Protein AF-A0A067NUP5-F1 (afdb_monomer_lite)

pLDDT: mean 88.92, std 7.0, range [54.19, 95.25]

Secondary structure (DSSP, 8-state):
-TTSEEE-SGGGTEEEES--TT-SS---EEEESSSSTTTTTGGGTTSTT-STT-EEEPPTTS-SSSEEE-S-----S-----

Foldseek 3Di:
DVLQEEEQDVVQQWDWPPAAADDPDDDIDIDGNDPPCVVSNVCSCQPDPGNAQHKYQDPPRRYPDRIDGHNDDDDDPDPDDD

Organism: Pleurotus ostreatus (strain PC15) (NCBI:txid1137138)

Radius of gyration: 12.11 Å; chains: 1; bounding box: 27×28×28 Å

Sequence (82 aa):
NPYAIADITPAAGWVVLDCDPQAVVQEIRLVCIGGDTEGAGCDHLTSGAGPLDKYVRLPENCSQSPFGRITKYWVHADQSVP

Structure (mmCIF, N/CA/C/O backbone):
data_AF-A0A067NUP5-F1
#
_entry.id   AF-A0A067NUP5-F1
#
loop_
_atom_site.group_PDB
_atom_site.id
_atom_site.type_symbol
_atom_site.label_atom_id
_atom_site.label_alt_id
_atom_site.label_comp_id
_atom_site.label_asym_id
_atom_site.label_entity_id
_atom_site.label_seq_id
_atom_site.pdbx_PDB_ins_code
_atom_site.Cartn_x
_atom_site.Cartn_y
_atom_site.Cartn_z
_atom_site.occupancy
_atom_site.B_iso_or_equiv
_atom_site.auth_seq_id
_atom_site.auth_comp_id
_atom_site.auth_asym_id
_atom_site.auth_atom_id
_atom_site.pdbx_PDB_model_num
ATOM 1 N N . ASN A 1 1 ? 12.017 -16.142 3.284 1.00 54.19 1 ASN A N 1
ATOM 2 C CA . ASN A 1 1 ? 12.046 -15.349 2.037 1.00 54.19 1 ASN A CA 1
ATOM 3 C C . ASN A 1 1 ? 12.127 -13.881 2.447 1.00 54.19 1 ASN A C 1
ATOM 5 O O . ASN A 1 1 ? 11.194 -13.448 3.113 1.00 54.19 1 ASN A O 1
ATOM 9 N N . PRO A 1 2 ? 13.223 -13.149 2.178 1.00 61.25 2 PRO A N 1
ATOM 10 C CA . PRO A 1 2 ? 13.423 -11.780 2.680 1.00 61.25 2 PRO A CA 1
ATOM 11 C C . PRO A 1 2 ? 12.374 -10.763 2.191 1.00 61.25 2 PRO A C 1
ATOM 13 O O . PRO A 1 2 ? 12.261 -9.694 2.772 1.00 61.25 2 PRO A O 1
ATOM 16 N N . TYR A 1 3 ? 11.561 -11.116 1.190 1.00 67.88 3 TYR A N 1
ATOM 17 C CA . TYR A 1 3 ? 10.498 -10.268 0.634 1.00 67.88 3 TYR A CA 1
ATOM 18 C C . TYR A 1 3 ? 9.091 -10.607 1.150 1.00 67.88 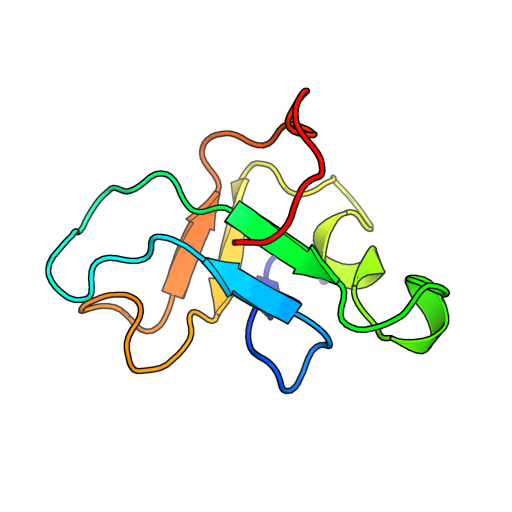3 TYR A C 1
ATOM 20 O O . TYR A 1 3 ? 8.106 -10.255 0.512 1.00 67.88 3 TYR A O 1
ATOM 28 N N . ALA A 1 4 ? 8.964 -11.343 2.259 1.00 81.19 4 ALA A N 1
ATOM 29 C CA . ALA A 1 4 ? 7.658 -11.775 2.771 1.00 81.19 4 ALA A CA 1
ATOM 30 C C . ALA A 1 4 ? 6.847 -10.647 3.439 1.00 81.19 4 ALA A C 1
ATOM 32 O O . ALA A 1 4 ? 5.633 -10.788 3.597 1.00 81.19 4 ALA A O 1
ATOM 33 N N . ILE A 1 5 ? 7.510 -9.553 3.833 1.00 89.88 5 ILE A N 1
ATOM 34 C CA . ILE A 1 5 ? 6.903 -8.408 4.515 1.00 89.88 5 ILE A CA 1
ATOM 35 C C . ILE A 1 5 ? 7.261 -7.126 3.753 1.00 89.88 5 ILE A C 1
ATOM 37 O O . ILE A 1 5 ? 8.417 -6.939 3.381 1.00 89.88 5 ILE A O 1
ATOM 41 N N . ALA A 1 6 ? 6.280 -6.257 3.529 1.00 92.62 6 ALA A N 1
ATOM 42 C CA . ALA A 1 6 ? 6.449 -4.900 3.019 1.00 92.62 6 ALA A CA 1
ATOM 43 C C . ALA A 1 6 ? 5.806 -3.879 3.972 1.00 92.62 6 ALA A C 1
ATOM 45 O O . ALA A 1 6 ? 5.078 -4.232 4.900 1.00 92.62 6 ALA A O 1
ATOM 46 N N . ASP A 1 7 ? 6.089 -2.602 3.752 1.00 93.25 7 ASP A N 1
ATOM 47 C CA . ASP A 1 7 ? 5.541 -1.491 4.523 1.00 93.25 7 ASP A CA 1
ATOM 48 C C . ASP A 1 7 ? 4.774 -0.575 3.563 1.00 93.25 7 ASP A C 1
ATOM 50 O O . ASP A 1 7 ? 5.322 -0.168 2.541 1.00 93.25 7 ASP A O 1
ATOM 54 N N . ILE A 1 8 ? 3.498 -0.314 3.859 1.00 94.88 8 ILE A N 1
ATOM 55 C CA . ILE A 1 8 ? 2.638 0.590 3.075 1.00 94.88 8 ILE A CA 1
ATOM 56 C C . ILE A 1 8 ? 2.259 1.845 3.869 1.00 94.88 8 ILE A C 1
ATOM 58 O O . ILE A 1 8 ? 1.270 2.511 3.576 1.00 94.88 8 ILE A O 1
ATOM 62 N N . THR A 1 9 ? 3.031 2.163 4.908 1.00 94.44 9 THR A N 1
ATOM 63 C CA . THR A 1 9 ? 2.882 3.402 5.672 1.00 94.44 9 THR A CA 1
ATOM 64 C C . THR A 1 9 ? 3.564 4.584 4.973 1.00 94.44 9 THR A C 1
ATOM 66 O O . THR A 1 9 ? 4.442 4.383 4.127 1.00 94.44 9 THR A O 1
ATOM 69 N N . PRO A 1 10 ? 3.261 5.831 5.385 1.00 92.12 10 PRO A N 1
ATOM 70 C CA . PRO A 1 10 ? 3.964 7.016 4.884 1.00 92.12 10 PRO A CA 1
ATOM 71 C C . PRO A 1 10 ? 5.484 6.969 5.058 1.00 92.12 10 PRO A C 1
ATOM 73 O O . PRO A 1 10 ? 6.211 7.541 4.251 1.00 92.12 10 PRO A O 1
ATOM 76 N N . ALA A 1 11 ? 5.984 6.245 6.066 1.00 90.69 11 ALA A N 1
ATOM 77 C CA . ALA A 1 11 ? 7.419 6.054 6.277 1.00 90.69 11 ALA A CA 1
ATOM 78 C C . ALA A 1 11 ? 8.103 5.252 5.152 1.00 90.69 11 ALA A C 1
ATOM 80 O O . ALA A 1 11 ? 9.317 5.346 4.998 1.00 90.69 11 ALA A O 1
ATOM 81 N N . ALA A 1 12 ? 7.334 4.484 4.376 1.00 91.69 12 ALA A N 1
ATOM 82 C CA . ALA A 1 12 ? 7.789 3.708 3.226 1.00 91.69 12 ALA A CA 1
ATOM 83 C C . ALA A 1 12 ? 7.360 4.326 1.879 1.00 91.69 12 ALA A C 1
ATOM 85 O O . ALA A 1 12 ? 7.354 3.639 0.862 1.00 91.69 12 ALA A O 1
ATOM 86 N N . GLY A 1 13 ? 6.965 5.605 1.878 1.00 92.81 13 GLY A N 1
ATOM 87 C CA . GLY A 1 13 ? 6.632 6.344 0.657 1.00 92.81 13 GLY A CA 1
ATOM 88 C C . GLY A 1 13 ? 5.188 6.197 0.178 1.00 92.81 13 GLY A C 1
ATOM 89 O O . GLY A 1 13 ? 4.868 6.668 -0.911 1.00 92.81 13 GLY A O 1
ATOM 90 N N . TRP A 1 14 ? 4.305 5.590 0.974 1.00 93.94 14 TRP A N 1
ATOM 91 C CA . TRP A 1 14 ? 2.922 5.311 0.585 1.00 93.94 14 TRP A CA 1
ATOM 92 C C . TRP A 1 14 ? 1.899 6.198 1.296 1.00 93.94 14 TRP A C 1
ATOM 94 O O . TRP A 1 14 ? 1.958 6.407 2.506 1.00 93.94 14 TRP A O 1
ATOM 104 N N . VAL A 1 15 ? 0.886 6.639 0.556 1.00 93.38 15 VAL A N 1
ATOM 105 C CA . VAL A 1 15 ? -0.386 7.124 1.103 1.00 93.38 15 VAL A CA 1
ATOM 106 C C . VAL A 1 15 ? -1.442 6.056 0.870 1.00 93.38 15 VAL A C 1
ATOM 108 O O . VAL A 1 15 ? -1.616 5.583 -0.254 1.00 93.38 15 VAL A O 1
ATOM 111 N N . VAL A 1 16 ? -2.158 5.694 1.932 1.00 93.31 16 VAL A N 1
ATOM 112 C CA . VAL A 1 16 ? -3.311 4.796 1.855 1.00 93.31 16 VAL A CA 1
ATOM 113 C C . VAL A 1 16 ? -4.585 5.632 1.798 1.00 93.31 16 VAL A C 1
ATOM 115 O O . VAL A 1 16 ? -4.801 6.483 2.659 1.00 93.31 16 VAL A O 1
ATOM 118 N N . LEU A 1 17 ? -5.418 5.382 0.792 1.00 91.88 17 LEU A N 1
ATOM 119 C CA . LEU A 1 17 ? -6.741 5.979 0.634 1.00 91.88 17 LEU A CA 1
ATOM 120 C C . LEU A 1 17 ? -7.827 4.923 0.860 1.00 91.88 17 LEU A C 1
ATOM 122 O O . LEU A 1 17 ? -7.609 3.732 0.626 1.00 91.88 17 LEU A O 1
ATOM 126 N N . ASP A 1 18 ? -9.003 5.395 1.274 1.00 91.00 18 ASP A N 1
ATOM 127 C CA . ASP A 1 18 ? -10.221 4.599 1.481 1.00 91.00 18 ASP A CA 1
ATOM 128 C C . ASP A 1 18 ? -10.084 3.456 2.499 1.00 91.00 18 ASP A C 1
ATOM 130 O O . ASP A 1 18 ? -10.786 2.450 2.414 1.00 91.00 18 ASP A O 1
ATOM 134 N N . CYS A 1 19 ? -9.191 3.597 3.482 1.00 92.25 19 CYS A N 1
ATOM 135 C CA . CYS A 1 19 ? -9.073 2.608 4.544 1.00 92.25 19 CYS A CA 1
ATOM 136 C C . CYS A 1 19 ? -10.146 2.765 5.625 1.00 92.25 19 CYS A C 1
ATOM 138 O O . CYS A 1 19 ? -10.453 3.878 6.057 1.00 92.25 19 CYS A O 1
ATOM 140 N N . ASP A 1 20 ? -10.636 1.635 6.135 1.00 92.31 20 ASP A N 1
ATOM 141 C CA . ASP A 1 20 ? -11.554 1.581 7.273 1.00 92.31 20 ASP A CA 1
ATOM 142 C C . ASP A 1 20 ? -10.849 0.947 8.489 1.00 92.31 20 ASP A C 1
ATOM 144 O O . ASP A 1 20 ? -10.508 -0.243 8.452 1.00 92.31 20 ASP A O 1
ATOM 148 N N . PRO A 1 21 ? -10.652 1.689 9.599 1.00 92.19 21 PRO A N 1
ATOM 149 C CA . PRO A 1 21 ? -10.001 1.167 10.799 1.00 92.19 21 PRO A CA 1
ATOM 150 C C . PRO A 1 21 ? -10.753 -0.003 11.446 1.00 92.19 21 PRO A C 1
ATOM 152 O O . PRO A 1 21 ? -10.164 -0.731 12.241 1.00 92.19 21 PRO A O 1
ATOM 155 N N . GLN A 1 22 ? -12.041 -0.186 11.150 1.00 91.56 22 GLN A N 1
ATOM 156 C CA . GLN A 1 22 ? -12.866 -1.261 11.699 1.00 91.56 22 GLN A CA 1
ATOM 157 C C . GLN A 1 22 ? -12.975 -2.474 10.766 1.00 91.56 22 GLN A C 1
ATOM 159 O O . GLN A 1 22 ? -13.448 -3.530 11.194 1.00 91.56 22 GLN A O 1
ATOM 164 N N . ALA A 1 23 ? -12.517 -2.367 9.516 1.00 89.31 23 ALA A N 1
ATOM 165 C CA . ALA A 1 23 ? -12.612 -3.453 8.553 1.00 89.31 23 ALA A CA 1
ATOM 166 C C . ALA A 1 23 ? -11.474 -4.477 8.711 1.00 89.31 23 ALA A C 1
ATOM 168 O O . ALA A 1 23 ? -10.283 -4.152 8.730 1.00 89.31 23 ALA A O 1
ATOM 169 N N . VAL A 1 24 ? -11.858 -5.756 8.758 1.00 84.94 24 VAL A N 1
ATOM 170 C CA . VAL A 1 24 ? -10.931 -6.904 8.786 1.00 84.94 24 VAL A CA 1
ATOM 171 C C . VAL A 1 24 ? -10.479 -7.293 7.375 1.00 84.94 24 VAL A C 1
ATOM 173 O O . VAL A 1 24 ? -9.343 -7.715 7.172 1.00 84.94 24 VAL A O 1
ATOM 176 N N . VAL A 1 25 ? -11.366 -7.141 6.390 1.00 91.44 25 VAL A N 1
ATOM 177 C CA . VAL A 1 25 ? -11.095 -7.354 4.964 1.00 91.44 25 VAL A CA 1
ATOM 178 C C . VAL A 1 25 ? -11.540 -6.099 4.237 1.00 91.44 25 VAL A C 1
ATOM 180 O O . VAL A 1 25 ? -12.683 -5.677 4.396 1.00 91.44 25 VAL A O 1
ATOM 183 N N . GLN A 1 26 ? -10.641 -5.505 3.462 1.00 93.25 26 GLN A N 1
ATOM 184 C CA . GLN A 1 26 ? -10.901 -4.251 2.769 1.00 93.25 26 GLN A CA 1
ATOM 185 C C . GLN A 1 26 ? -10.107 -4.160 1.469 1.00 93.25 26 GLN A C 1
ATOM 187 O O . GLN A 1 26 ? -9.071 -4.808 1.302 1.00 93.25 26 GLN A O 1
ATOM 192 N N . GLU A 1 27 ? -10.633 -3.350 0.562 1.00 93.81 27 GLU A N 1
ATOM 193 C CA . GLU A 1 27 ? -9.958 -2.879 -0.636 1.00 93.81 27 GLU A CA 1
ATOM 194 C C . GLU A 1 27 ? -9.506 -1.445 -0.360 1.00 93.81 27 GLU A C 1
ATOM 196 O O . GLU A 1 27 ? -10.318 -0.617 0.037 1.00 93.81 27 GLU A O 1
ATOM 201 N N . ILE A 1 28 ? -8.213 -1.178 -0.524 1.00 93.69 28 ILE A N 1
ATOM 202 C CA . ILE A 1 28 ? -7.608 0.137 -0.287 1.00 93.69 28 ILE A CA 1
ATOM 203 C C . ILE A 1 28 ? -6.853 0.573 -1.535 1.00 93.69 28 ILE A C 1
ATOM 205 O O . ILE A 1 28 ? -6.325 -0.266 -2.272 1.00 93.69 28 ILE A O 1
ATOM 209 N N . ARG A 1 29 ? -6.753 1.884 -1.751 1.00 93.88 29 ARG A N 1
ATOM 210 C CA . ARG A 1 29 ? -5.908 2.442 -2.812 1.00 93.88 29 ARG A CA 1
ATOM 211 C C . ARG A 1 29 ? -4.577 2.895 -2.224 1.00 93.88 29 ARG A C 1
ATOM 213 O O . ARG A 1 29 ? -4.537 3.537 -1.178 1.00 93.88 29 ARG A O 1
ATOM 220 N N . LEU A 1 30 ? -3.488 2.554 -2.906 1.00 93.19 30 LEU A N 1
ATOM 221 C CA . LEU A 1 30 ? -2.134 2.958 -2.540 1.00 93.19 30 LEU A CA 1
ATOM 222 C C . LEU A 1 30 ? -1.624 3.990 -3.542 1.00 93.19 30 LEU A C 1
ATOM 224 O O . LEU A 1 30 ? -1.659 3.746 -4.747 1.00 93.19 30 LEU A O 1
ATOM 228 N N . VAL A 1 31 ? -1.125 5.115 -3.041 1.00 92.50 31 VAL A N 1
ATOM 229 C CA . VAL A 1 31 ? -0.516 6.179 -3.844 1.00 92.50 31 VAL A CA 1
ATOM 230 C C . VAL A 1 31 ? 0.935 6.340 -3.415 1.00 92.50 31 VAL A C 1
ATOM 232 O O . VAL A 1 31 ? 1.217 6.507 -2.229 1.00 92.50 31 VAL A O 1
ATOM 235 N N . CYS A 1 32 ? 1.860 6.283 -4.369 1.00 92.19 32 CYS A N 1
ATOM 236 C CA . CYS A 1 32 ? 3.264 6.570 -4.096 1.00 92.19 32 CYS A CA 1
ATOM 237 C C . CYS A 1 32 ? 3.469 8.088 -3.985 1.00 92.19 32 CYS A C 1
ATOM 239 O O . CYS A 1 32 ? 3.002 8.843 -4.837 1.00 92.19 32 CYS A O 1
ATOM 241 N N . ILE A 1 33 ? 4.157 8.543 -2.936 1.00 87.25 33 ILE A N 1
ATOM 242 C CA . ILE A 1 33 ? 4.361 9.973 -2.638 1.00 87.25 33 ILE A CA 1
ATOM 243 C C . ILE A 1 33 ? 5.355 10.628 -3.618 1.00 87.25 33 ILE A C 1
ATOM 245 O O . ILE A 1 33 ? 5.374 11.850 -3.760 1.00 87.25 33 ILE A O 1
ATOM 249 N N . GLY A 1 34 ? 6.173 9.835 -4.316 1.00 80.94 34 GLY A N 1
ATOM 250 C CA . GLY A 1 34 ? 7.154 10.310 -5.291 1.00 80.94 34 GLY A CA 1
ATOM 251 C C . GLY A 1 34 ? 6.851 9.851 -6.716 1.00 80.94 34 GLY A C 1
ATOM 252 O O . GLY A 1 34 ? 6.341 8.756 -6.932 1.00 80.94 34 GLY A O 1
ATOM 253 N N . GLY A 1 35 ? 7.219 10.683 -7.696 1.00 77.44 35 GLY A N 1
ATOM 254 C CA . GLY A 1 35 ? 7.225 10.284 -9.110 1.00 77.44 35 GLY A CA 1
ATOM 255 C C . GLY A 1 35 ? 8.343 9.293 -9.459 1.00 77.44 35 GLY A C 1
ATOM 256 O O . GLY A 1 35 ? 8.253 8.610 -10.472 1.00 77.44 35 GLY A O 1
ATOM 257 N N . ASP A 1 36 ? 9.372 9.209 -8.613 1.00 84.81 36 ASP A N 1
ATOM 258 C CA . ASP A 1 36 ? 10.394 8.164 -8.633 1.00 84.81 36 ASP A CA 1
ATOM 259 C C . ASP A 1 36 ? 10.046 7.120 -7.563 1.00 84.81 36 ASP A C 1
ATOM 261 O O . ASP A 1 36 ? 10.173 7.380 -6.364 1.00 84.81 36 ASP A O 1
ATOM 265 N N . THR A 1 37 ? 9.554 5.961 -7.997 1.00 83.44 37 THR A N 1
ATOM 266 C CA . THR A 1 37 ? 9.078 4.883 -7.118 1.00 83.44 37 THR A CA 1
ATOM 267 C C . THR A 1 37 ? 10.207 4.167 -6.385 1.00 83.44 37 THR A C 1
ATOM 269 O O . THR A 1 37 ? 9.985 3.674 -5.275 1.00 83.44 37 THR A O 1
ATOM 272 N N . GLU A 1 38 ? 11.413 4.150 -6.954 1.00 82.81 38 GLU A N 1
ATOM 273 C CA . GLU A 1 38 ? 12.602 3.566 -6.337 1.00 82.81 38 GLU A CA 1
ATOM 274 C C . GLU A 1 38 ? 13.138 4.525 -5.272 1.00 82.81 38 GLU A C 1
ATOM 276 O O . GLU A 1 38 ? 13.301 4.142 -4.113 1.00 82.81 38 GLU A O 1
ATOM 281 N N . GLY A 1 39 ? 13.302 5.803 -5.633 1.00 82.06 39 GLY A N 1
ATOM 282 C CA . GLY A 1 39 ? 13.735 6.855 -4.713 1.00 82.06 39 GLY A CA 1
ATOM 283 C C . GLY A 1 39 ? 12.764 7.098 -3.552 1.00 82.06 39 GLY A C 1
ATOM 284 O O . GLY A 1 39 ? 13.193 7.430 -2.447 1.00 82.06 39 GLY A O 1
ATOM 285 N N . ALA A 1 40 ? 11.462 6.896 -3.774 1.00 84.69 40 ALA A N 1
ATOM 286 C CA . ALA A 1 40 ? 10.436 6.972 -2.734 1.00 84.69 40 ALA A CA 1
ATOM 287 C C . ALA A 1 40 ? 10.290 5.680 -1.906 1.00 84.69 40 ALA A C 1
ATOM 289 O O . ALA A 1 40 ? 9.637 5.705 -0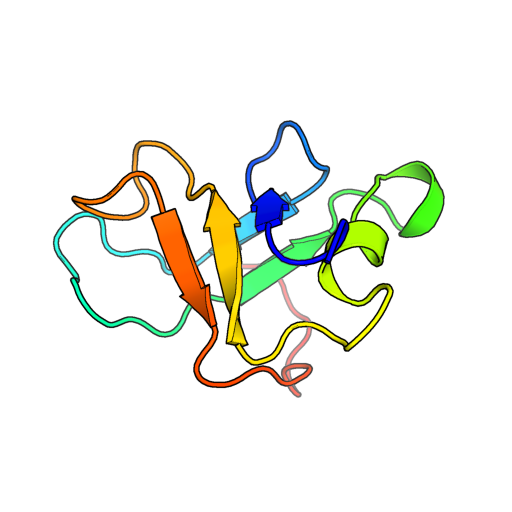.865 1.00 84.69 40 ALA A O 1
ATOM 290 N N . GLY A 1 41 ? 10.876 4.560 -2.345 1.00 84.88 41 GLY A N 1
ATOM 291 C CA . GLY A 1 41 ? 10.794 3.262 -1.663 1.00 84.88 41 GLY A CA 1
ATOM 292 C C . GLY A 1 41 ? 9.520 2.449 -1.941 1.00 84.88 41 GLY A C 1
ATOM 293 O O . GLY A 1 41 ? 9.340 1.364 -1.385 1.00 84.88 41 GLY A O 1
ATOM 294 N N . CYS A 1 42 ? 8.648 2.912 -2.836 1.00 90.75 42 CYS A N 1
ATOM 295 C CA . CYS A 1 42 ? 7.405 2.227 -3.190 1.00 90.75 42 CYS A CA 1
ATOM 296 C C . CYS A 1 42 ? 7.665 0.867 -3.867 1.00 90.75 42 CYS A C 1
ATOM 298 O O . CYS A 1 42 ? 6.962 -0.114 -3.605 1.00 90.75 42 CYS A O 1
ATOM 300 N N . ASP A 1 43 ? 8.728 0.748 -4.665 1.00 89.06 43 ASP A N 1
ATOM 301 C CA . ASP A 1 43 ? 9.029 -0.478 -5.424 1.00 89.06 43 ASP A CA 1
ATOM 302 C C . ASP A 1 43 ? 9.315 -1.706 -4.548 1.00 89.06 43 ASP A C 1
ATOM 304 O O . ASP A 1 43 ? 9.196 -2.852 -4.994 1.00 89.06 43 ASP A O 1
ATOM 308 N N . HIS A 1 44 ? 9.591 -1.516 -3.255 1.00 89.12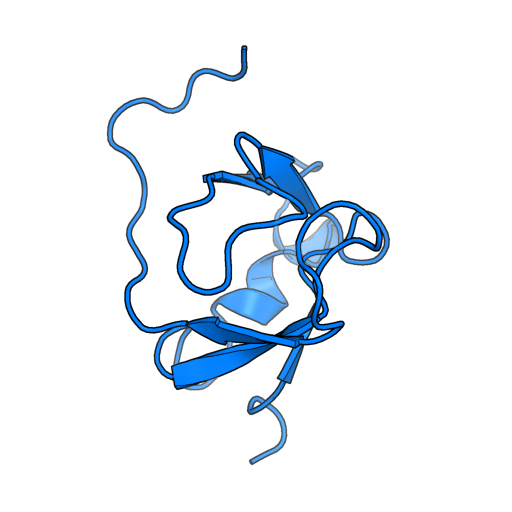 44 HIS A N 1
ATOM 309 C CA . HIS A 1 44 ? 9.719 -2.624 -2.312 1.00 89.12 44 HIS A CA 1
ATOM 310 C C . HIS A 1 44 ? 8.451 -3.492 -2.235 1.00 89.12 44 HIS A C 1
ATOM 312 O O . HIS A 1 44 ? 8.550 -4.718 -2.072 1.00 89.12 44 HIS A O 1
ATOM 318 N N . LEU A 1 45 ? 7.264 -2.903 -2.422 1.00 91.44 45 LEU A N 1
ATOM 319 C CA . LEU A 1 45 ? 5.997 -3.634 -2.408 1.00 91.44 45 LEU A CA 1
ATOM 320 C C . LEU A 1 45 ? 5.906 -4.650 -3.553 1.00 91.44 45 LEU A C 1
ATOM 322 O O . LEU A 1 45 ? 5.460 -5.779 -3.340 1.00 91.44 45 LEU A O 1
ATOM 326 N N . THR A 1 46 ? 6.358 -4.280 -4.748 1.00 90.12 46 THR A N 1
ATOM 327 C CA . THR A 1 46 ? 6.272 -5.103 -5.965 1.00 90.12 46 THR A CA 1
ATOM 328 C C . THR A 1 46 ? 7.542 -5.913 -6.231 1.00 90.12 46 THR A C 1
ATOM 330 O O . THR A 1 46 ? 7.501 -6.866 -7.005 1.00 90.12 46 THR A O 1
ATOM 333 N N . SER A 1 47 ? 8.645 -5.616 -5.540 1.00 88.50 47 SER A N 1
ATOM 334 C CA . SER A 1 47 ? 9.898 -6.371 -5.632 1.00 88.50 47 SER A CA 1
ATOM 335 C C . SER A 1 47 ? 9.771 -7.849 -5.215 1.00 88.50 47 SER A C 1
ATOM 337 O O . SER A 1 47 ? 8.895 -8.248 -4.431 1.00 88.50 47 SER A O 1
ATOM 339 N N . GLY A 1 48 ? 10.695 -8.676 -5.716 1.00 86.56 48 GLY A N 1
ATOM 340 C CA . GLY A 1 48 ? 10.787 -10.100 -5.392 1.00 86.56 48 GLY A CA 1
ATOM 341 C C . GLY A 1 48 ? 9.695 -10.930 -6.071 1.00 86.56 48 GLY A C 1
ATOM 342 O O . GLY A 1 48 ? 9.586 -10.936 -7.291 1.00 86.56 48 GLY A O 1
ATOM 343 N N . ALA A 1 49 ? 8.893 -11.647 -5.278 1.00 86.31 49 ALA A N 1
ATOM 344 C CA . ALA A 1 49 ? 7.800 -12.496 -5.773 1.00 86.31 49 ALA A CA 1
ATOM 345 C C . ALA A 1 49 ? 6.524 -11.712 -6.153 1.00 86.31 49 ALA A C 1
ATOM 347 O O . ALA A 1 49 ? 5.489 -12.317 -6.427 1.00 86.31 49 ALA A O 1
ATOM 348 N N . GLY A 1 50 ? 6.586 -10.379 -6.156 1.00 90.31 50 GLY A N 1
ATOM 349 C CA . GLY A 1 50 ? 5.424 -9.519 -6.339 1.00 90.31 50 GLY A CA 1
ATOM 350 C C . GLY A 1 50 ? 4.658 -9.251 -5.036 1.00 90.31 50 GLY A C 1
ATOM 351 O O . GLY A 1 50 ? 5.075 -9.685 -3.960 1.00 90.31 50 GLY A O 1
ATOM 352 N N . PRO A 1 51 ? 3.554 -8.491 -5.117 1.00 93.31 51 PRO A N 1
ATOM 353 C CA . PRO A 1 51 ? 2.785 -8.057 -3.949 1.00 93.31 51 PRO A CA 1
ATOM 354 C C . PRO A 1 51 ? 1.797 -9.112 -3.432 1.00 93.31 51 PRO A C 1
ATOM 356 O O . PRO A 1 51 ? 1.420 -9.063 -2.265 1.00 93.31 51 PRO A O 1
ATOM 359 N N . LEU A 1 52 ? 1.360 -10.057 -4.271 1.00 94.06 52 LEU A N 1
ATOM 360 C CA . LEU A 1 52 ? 0.389 -11.077 -3.873 1.00 94.06 52 LEU A CA 1
ATOM 361 C C . LEU A 1 52 ? 0.957 -11.973 -2.760 1.00 94.06 52 LEU A C 1
ATOM 363 O O . LEU A 1 52 ? 2.134 -12.322 -2.785 1.00 94.06 52 LEU A O 1
ATOM 367 N N . ASP A 1 53 ? 0.122 -12.318 -1.777 1.00 92.62 53 ASP A N 1
ATOM 368 C CA . ASP A 1 53 ? 0.474 -13.107 -0.586 1.00 92.62 53 ASP A CA 1
ATOM 369 C C . ASP A 1 53 ? 1.538 -12.490 0.338 1.00 92.62 53 ASP A C 1
ATOM 371 O O . ASP A 1 53 ? 1.898 -13.088 1.356 1.00 92.62 53 ASP A O 1
ATOM 375 N N . LYS A 1 54 ? 1.993 -11.266 0.051 1.00 92.69 54 LYS A N 1
ATOM 376 C CA . LYS A 1 54 ? 2.890 -10.512 0.926 1.00 92.69 54 LYS A CA 1
ATOM 377 C C . LYS A 1 54 ? 2.119 -9.974 2.134 1.00 92.69 54 LYS A C 1
ATOM 379 O O . LYS A 1 54 ? 0.957 -9.566 2.020 1.00 92.69 54 LYS A O 1
ATOM 384 N N . TYR A 1 55 ? 2.769 -9.966 3.294 1.00 93.56 55 TYR A N 1
ATOM 385 C CA . TYR A 1 55 ? 2.260 -9.271 4.472 1.00 93.56 55 TYR A CA 1
ATOM 386 C C . TYR A 1 55 ? 2.683 -7.807 4.419 1.00 93.56 55 TYR A C 1
ATOM 388 O O . TYR A 1 55 ? 3.828 -7.508 4.095 1.00 93.56 55 TYR A O 1
ATOM 396 N N . VAL A 1 56 ? 1.783 -6.889 4.745 1.00 94.25 56 VAL A N 1
ATOM 397 C CA . VAL A 1 56 ? 2.064 -5.452 4.746 1.00 94.25 56 VAL A CA 1
ATOM 398 C C . VAL A 1 56 ? 1.820 -4.848 6.114 1.00 94.25 56 VAL A C 1
ATOM 400 O O . VAL A 1 56 ? 0.817 -5.170 6.749 1.00 94.25 56 VAL A O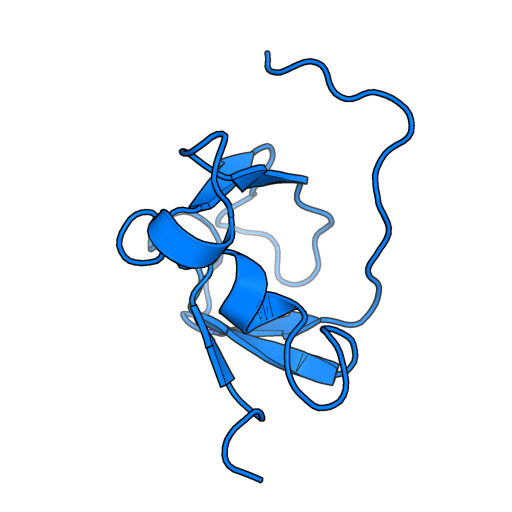 1
ATOM 403 N N . ARG A 1 57 ? 2.724 -3.972 6.566 1.00 94.81 57 ARG A N 1
ATOM 404 C CA . ARG A 1 57 ? 2.475 -3.101 7.718 1.00 94.81 57 ARG A CA 1
ATOM 405 C C . ARG A 1 57 ? 1.477 -2.019 7.319 1.00 94.81 57 ARG A C 1
ATOM 407 O O . ARG A 1 57 ? 1.732 -1.277 6.373 1.00 94.81 57 ARG A O 1
ATOM 414 N N . LEU A 1 58 ? 0.367 -1.941 8.041 1.00 93.75 58 LEU A N 1
ATOM 415 C CA . LEU A 1 58 ? -0.702 -0.973 7.813 1.00 93.75 58 LEU A CA 1
ATOM 416 C C . LEU A 1 58 ? -0.441 0.319 8.609 1.00 93.75 58 LEU A C 1
ATOM 418 O O . LEU A 1 58 ? 0.193 0.263 9.667 1.00 93.75 58 LEU A O 1
ATOM 422 N N . PRO A 1 59 ? -0.932 1.484 8.146 1.00 93.00 59 PRO A N 1
ATOM 423 C CA . PRO A 1 59 ? -1.022 2.678 8.984 1.00 93.00 59 PRO A CA 1
ATOM 424 C C . PRO A 1 59 ? -1.851 2.420 10.249 1.00 93.00 59 PRO A C 1
ATOM 426 O O . PRO A 1 59 ? -2.793 1.628 10.227 1.00 93.00 59 PRO A O 1
ATOM 429 N N . GLU A 1 60 ? -1.542 3.127 11.339 1.00 87.31 60 GLU A N 1
ATOM 430 C CA . GLU A 1 60 ? -2.196 2.934 12.649 1.00 87.31 60 GLU A CA 1
ATOM 431 C C . GLU A 1 60 ? -3.723 3.124 12.612 1.00 87.31 60 GLU A C 1
ATOM 433 O O . GLU A 1 60 ? -4.442 2.573 13.439 1.00 87.31 60 GLU A O 1
ATOM 438 N N . ASN A 1 61 ? -4.232 3.879 11.637 1.00 88.69 61 ASN A N 1
ATOM 439 C CA . ASN A 1 61 ? -5.648 4.189 11.450 1.00 88.69 61 ASN A CA 1
ATOM 440 C C . ASN A 1 61 ? -6.314 3.403 10.302 1.00 88.69 61 ASN A C 1
ATOM 442 O O . ASN A 1 61 ? -7.396 3.782 9.859 1.00 88.69 61 ASN A O 1
ATOM 446 N N . CYS A 1 62 ? -5.679 2.340 9.803 1.00 90.31 62 CYS A N 1
ATOM 447 C CA . CYS A 1 62 ? -6.115 1.625 8.600 1.00 90.31 62 CYS A CA 1
ATOM 448 C C . CYS A 1 62 ? -6.738 0.247 8.886 1.00 90.31 62 CYS A C 1
ATOM 450 O O . CYS A 1 62 ? -7.377 -0.321 8.006 1.00 90.31 62 CYS A O 1
ATOM 452 N N . SER A 1 63 ? -6.564 -0.321 10.083 1.00 88.81 63 SER A N 1
ATOM 453 C CA . SER A 1 63 ? -7.200 -1.580 10.503 1.00 88.81 63 SER A CA 1
ATOM 454 C C . SER A 1 63 ? -7.055 -1.786 12.015 1.00 88.81 63 SER A C 1
ATOM 456 O O . SER A 1 63 ? -6.204 -1.170 12.651 1.00 88.81 63 SER A O 1
ATOM 458 N N . GLN A 1 64 ? -7.821 -2.720 12.586 1.00 88.06 64 GLN A N 1
ATOM 459 C CA . GLN A 1 64 ? -7.614 -3.215 13.954 1.00 88.06 64 GLN A CA 1
ATOM 460 C C . GLN A 1 64 ? -6.333 -4.063 14.100 1.00 88.06 64 GLN A C 1
ATOM 462 O O . GLN A 1 64 ? -5.908 -4.349 15.219 1.00 88.06 64 GLN A O 1
ATOM 467 N N . SER A 1 65 ? -5.724 -4.490 12.987 1.00 88.94 65 SER A N 1
ATOM 468 C CA . SER A 1 65 ? -4.469 -5.248 12.959 1.00 88.94 65 SER A CA 1
ATOM 469 C C . SER A 1 65 ? -3.321 -4.394 12.407 1.00 88.94 65 SER A C 1
ATOM 471 O O . SER A 1 65 ? -3.510 -3.709 11.403 1.00 88.94 65 SER A O 1
ATOM 473 N N . PRO A 1 66 ? -2.100 -4.482 12.970 1.00 91.12 66 PRO A N 1
ATOM 474 C CA . PRO A 1 66 ? -0.928 -3.784 12.433 1.00 91.12 66 PRO A CA 1
ATOM 475 C C . PRO A 1 66 ? -0.442 -4.356 11.092 1.00 91.12 66 PRO A C 1
ATOM 477 O O . PRO A 1 66 ? 0.333 -3.706 10.389 1.00 91.12 66 PRO A O 1
ATOM 480 N N . PHE A 1 67 ? -0.879 -5.569 10.736 1.00 93.50 67 PHE A N 1
ATOM 481 C CA . PHE A 1 67 ? -0.516 -6.230 9.486 1.00 93.50 67 PHE A CA 1
ATOM 482 C C . PHE A 1 67 ? -1.735 -6.771 8.741 1.00 93.50 67 PHE A C 1
ATOM 484 O O . PHE A 1 67 ? -2.676 -7.280 9.355 1.00 93.50 67 PHE A O 1
ATOM 491 N N . GLY A 1 68 ? -1.668 -6.7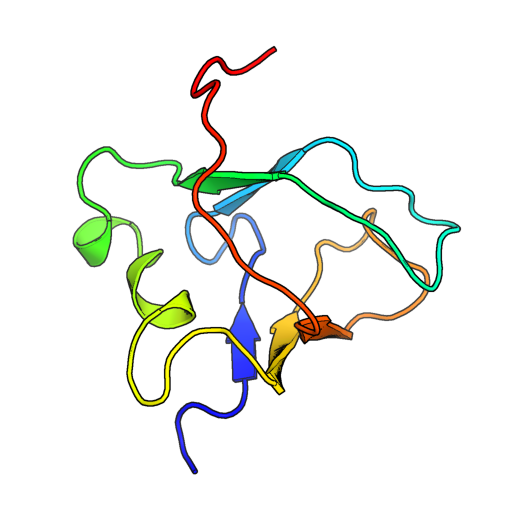29 7.410 1.00 93.56 68 GLY A N 1
ATOM 492 C CA . GLY A 1 68 ? -2.620 -7.369 6.500 1.00 93.56 68 GLY A CA 1
ATOM 493 C C . GLY A 1 68 ? -1.909 -8.261 5.483 1.00 93.56 68 GLY A C 1
ATOM 494 O O . GLY A 1 68 ? -0.732 -8.057 5.197 1.00 93.56 68 GLY A O 1
ATOM 495 N N . ARG A 1 69 ? -2.610 -9.256 4.926 1.00 94.69 69 ARG A N 1
ATOM 496 C CA . ARG A 1 69 ? -2.116 -10.051 3.789 1.00 94.69 69 ARG A CA 1
ATOM 497 C C . ARG A 1 69 ? -2.783 -9.580 2.506 1.00 94.69 69 ARG A C 1
ATOM 499 O O . ARG A 1 69 ? -4.009 -9.488 2.446 1.00 94.69 69 ARG A O 1
ATOM 506 N N . ILE A 1 70 ? -1.989 -9.367 1.465 1.00 95.00 70 ILE A N 1
ATOM 507 C CA . ILE A 1 70 ? -2.499 -9.008 0.144 1.00 95.00 70 ILE A CA 1
ATOM 508 C C . ILE A 1 70 ? -3.102 -10.248 -0.516 1.00 95.00 70 ILE A C 1
ATOM 510 O O . ILE A 1 70 ? -2.399 -11.203 -0.838 1.00 95.00 70 ILE A O 1
ATOM 514 N N . THR A 1 71 ? -4.415 -10.225 -0.734 1.00 95.25 71 THR A N 1
ATOM 515 C CA . THR A 1 71 ? -5.138 -11.302 -1.435 1.00 95.25 71 THR A CA 1
ATOM 516 C C . THR A 1 71 ? -5.403 -10.982 -2.903 1.00 95.25 71 THR A C 1
ATOM 518 O O . THR A 1 71 ? -5.670 -11.894 -3.684 1.00 95.25 71 THR A O 1
ATOM 521 N N . LYS A 1 72 ? -5.323 -9.700 -3.281 1.00 95.00 72 LYS A N 1
ATOM 522 C CA . LYS A 1 72 ? -5.450 -9.188 -4.648 1.00 95.00 72 LYS A CA 1
ATOM 523 C C . LYS A 1 72 ? -4.646 -7.896 -4.790 1.00 95.00 72 LYS A C 1
ATOM 525 O O . LYS A 1 72 ? -4.547 -7.131 -3.837 1.00 95.00 72 LYS A O 1
ATOM 530 N N . TYR A 1 73 ? -4.099 -7.661 -5.978 1.00 94.69 73 TYR A N 1
ATOM 531 C CA . TYR A 1 73 ? -3.380 -6.439 -6.331 1.00 94.69 73 TYR A CA 1
ATOM 532 C C . TYR A 1 73 ? -3.578 -6.145 -7.818 1.00 94.69 73 TYR A C 1
ATOM 534 O O . TYR A 1 73 ? -3.457 -7.051 -8.643 1.00 94.69 73 TYR A O 1
ATOM 542 N N . TRP A 1 74 ? -3.881 -4.896 -8.157 1.00 93.31 74 TRP A N 1
ATOM 543 C CA . TRP A 1 74 ? -3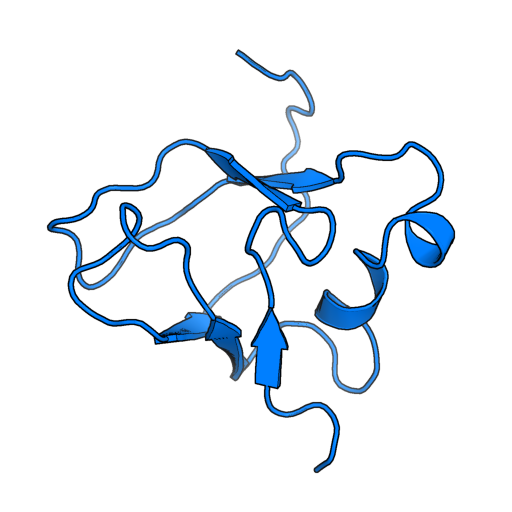.962 -4.414 -9.532 1.00 93.31 74 TRP A CA 1
ATOM 544 C C . TRP A 1 74 ? -3.696 -2.909 -9.569 1.00 93.31 74 TRP A C 1
ATOM 546 O O . TRP A 1 74 ? -3.882 -2.210 -8.574 1.00 93.31 74 TRP A O 1
ATOM 556 N N . VAL A 1 75 ? -3.276 -2.408 -10.729 1.00 89.88 75 VAL A N 1
ATOM 557 C CA . VAL A 1 75 ? -3.209 -0.966 -10.983 1.00 89.88 75 VAL A CA 1
ATOM 558 C C . VAL A 1 75 ? -4.614 -0.492 -11.342 1.00 89.88 75 VAL A C 1
ATOM 560 O O . VAL A 1 75 ? -5.236 -1.026 -12.262 1.00 89.88 75 VAL A O 1
ATOM 563 N N . HIS A 1 76 ? -5.137 0.471 -10.587 1.00 86.81 76 HIS A N 1
ATOM 564 C CA . HIS A 1 76 ? -6.484 0.995 -10.799 1.00 86.81 76 HIS A CA 1
ATOM 565 C C . HIS A 1 76 ? -6.579 1.748 -12.142 1.00 86.81 76 HIS A C 1
ATOM 567 O O . HIS A 1 76 ? -5.635 2.423 -12.540 1.00 86.81 76 HIS A O 1
ATOM 573 N N . ALA A 1 77 ? -7.699 1.647 -12.865 1.00 87.19 77 ALA A N 1
ATOM 574 C CA . ALA A 1 77 ? -7.839 2.318 -14.166 1.00 87.19 77 ALA A CA 1
ATOM 575 C C . ALA A 1 77 ? -7.919 3.850 -14.031 1.00 87.19 77 ALA A C 1
ATOM 577 O O . ALA A 1 77 ? -7.406 4.583 -14.873 1.00 87.19 77 ALA A O 1
ATOM 578 N N . ASP A 1 78 ? -8.545 4.317 -12.952 1.00 83.94 78 ASP A N 1
ATOM 579 C CA . ASP A 1 78 ? -8.543 5.720 -12.546 1.00 83.94 78 ASP A CA 1
ATOM 580 C C . ASP A 1 78 ? -7.349 5.986 -11.619 1.00 83.94 78 ASP A C 1
ATOM 582 O O . ASP A 1 78 ? -7.221 5.349 -10.572 1.00 83.94 78 ASP A O 1
ATOM 586 N N . GLN A 1 79 ? -6.474 6.899 -12.034 1.00 84.44 79 GLN A N 1
ATOM 587 C CA . GLN A 1 79 ? -5.254 7.300 -11.327 1.00 84.44 79 GLN A CA 1
ATOM 588 C C . GLN A 1 79 ? -5.392 8.690 -10.674 1.00 84.44 79 GLN A C 1
ATOM 590 O O . GLN A 1 79 ? -4.391 9.302 -10.306 1.00 84.44 79 GLN A O 1
ATOM 595 N N . SER A 1 80 ? -6.615 9.216 -10.551 1.00 83.81 80 SER A N 1
ATOM 596 C CA . SER A 1 80 ? -6.872 10.472 -9.846 1.00 83.81 80 SER A CA 1
ATOM 597 C C . SER A 1 80 ? -6.843 10.292 -8.321 1.00 83.81 80 SER A C 1
ATOM 599 O O . SER A 1 80 ? -7.301 9.285 -7.772 1.00 83.81 80 SER A O 1
ATOM 601 N N . VAL A 1 81 ? -6.279 11.289 -7.634 1.00 79.69 81 VAL A N 1
ATOM 602 C CA . VAL A 1 81 ? -6.264 11.388 -6.167 1.00 79.69 81 VAL A CA 1
ATOM 603 C C . VAL A 1 81 ? -7.397 12.338 -5.742 1.00 79.69 81 VAL A C 1
ATOM 605 O O . VAL A 1 81 ? -7.500 13.405 -6.353 1.00 79.69 81 VAL A O 1
ATOM 608 N N . PRO A 1 82 ? -8.252 11.966 -4.766 1.00 77.69 82 PRO A N 1
ATOM 609 C CA . PRO A 1 82 ? -9.324 12.824 -4.246 1.00 77.69 82 PRO A CA 1
ATOM 610 C C . PRO A 1 82 ? -8.841 14.117 -3.580 1.00 77.69 82 PRO A C 1
ATOM 612 O O . PRO A 1 82 ? -7.723 14.116 -3.014 1.00 77.69 82 PRO A O 1
#